Protein AF-A0ABD5DX19-F1 (afdb_monomer_lite)

InterPro domains:
  IPR003317 Cytochrome ubiquinol oxidase subunit 2 [PF02322] (3-77)
  IPR003317 Cytochrome ubiquinol oxidase subunit 2 [PTHR43141] (5-77)

Organism: Acinetobacter baumannii (NCBI:txid470)

Secondary structure (DSSP, 8-state):
-HHHHHHHHHHHHT-TT-SSHHHHHHHHHHHHHHHHHHHHHTTEEETTTEETTTSPPPHHHHHHHHHHHHHHHHHHH-

Foldseek 3Di:
DLVVLVVVLVVVVVPPPDPPPNVVSVVVNVVVVVVVVVVVCPQPVDPPDHGPVNPDDDPVVVVVVVVVCVVVVVVVPD

Sequence (78 aa):
LVILVSGWLWRTLHQRDRHVSPFTLTLGLVFLGFSGLGISIWPHIIPPAITLWQAAAPPQSQGFMLVGALLIIPVILG

pLDDT: mean 77.07, std 12.23, range [54.47, 94.94]

Radius of gyration: 17.98 Å; chains: 1; bounding box: 48×17×41 Å

Structure (mmCIF, N/CA/C/O backbone):
data_AF-A0ABD5DX19-F1
#
_entry.id   AF-A0ABD5DX19-F1
#
loop_
_atom_site.group_PDB
_atom_site.id
_atom_site.type_symbol
_atom_site.label_atom_id
_atom_site.label_alt_id
_atom_site.label_comp_id
_atom_site.label_asym_id
_atom_site.label_entity_id
_atom_site.label_seq_id
_atom_site.pdbx_PDB_ins_code
_atom_site.Cartn_x
_atom_site.Cartn_y
_atom_site.Cartn_z
_atom_site.occupancy
_atom_site.B_iso_or_equiv
_atom_site.auth_seq_id
_atom_site.auth_comp_id
_atom_site.auth_asym_id
_atom_site.auth_atom_id
_atom_site.pdbx_PDB_model_num
ATOM 1 N N . LEU A 1 1 ? 11.126 -11.775 2.541 1.00 59.69 1 LEU A N 1
ATOM 2 C CA . LEU A 1 1 ? 10.507 -11.444 1.235 1.00 59.69 1 LEU A CA 1
ATOM 3 C C . LEU A 1 1 ? 11.110 -10.175 0.620 1.00 59.69 1 LEU A C 1
ATOM 5 O O . LEU A 1 1 ? 11.724 -10.280 -0.429 1.00 59.69 1 LEU A O 1
ATOM 9 N N . VAL A 1 2 ? 11.044 -9.018 1.297 1.00 59.22 2 VAL A N 1
ATOM 10 C CA . VAL A 1 2 ? 11.621 -7.738 0.816 1.00 59.22 2 VAL A CA 1
ATOM 11 C C . VAL A 1 2 ? 13.113 -7.836 0.489 1.00 59.22 2 VAL A C 1
ATOM 13 O O . VAL A 1 2 ? 13.526 -7.474 -0.603 1.00 59.22 2 VAL A O 1
ATOM 16 N N . ILE A 1 3 ? 13.908 -8.437 1.377 1.00 64.06 3 ILE A N 1
ATOM 17 C CA . ILE A 1 3 ? 15.356 -8.617 1.170 1.00 64.06 3 ILE A CA 1
ATOM 18 C C . ILE A 1 3 ? 15.661 -9.523 -0.039 1.00 64.06 3 ILE A C 1
ATOM 20 O O . ILE A 1 3 ? 16.622 -9.283 -0.765 1.00 64.06 3 ILE A O 1
ATOM 24 N N . LEU A 1 4 ? 14.819 -10.531 -0.299 1.00 66.50 4 LEU A N 1
ATOM 25 C CA . LEU A 1 4 ? 14.978 -11.429 -1.449 1.00 66.50 4 LEU A CA 1
ATOM 26 C C . LEU A 1 4 ? 14.685 -10.705 -2.769 1.00 66.50 4 LEU A C 1
ATOM 28 O O . LEU A 1 4 ? 15.439 -10.869 -3.724 1.00 66.50 4 LEU A O 1
ATOM 32 N N . VAL 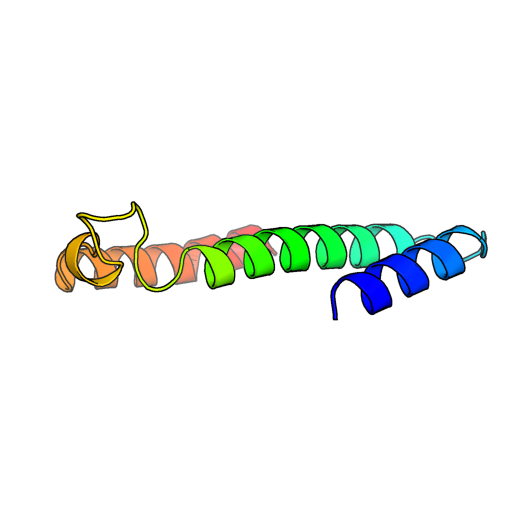A 1 5 ? 13.644 -9.865 -2.802 1.00 61.44 5 VAL A N 1
ATOM 33 C CA . VAL A 1 5 ? 13.285 -9.044 -3.971 1.00 61.44 5 VAL A CA 1
ATOM 34 C C . VAL A 1 5 ? 14.336 -7.962 -4.227 1.00 61.44 5 VAL A C 1
ATOM 36 O O . VAL A 1 5 ? 14.768 -7.804 -5.367 1.00 61.44 5 VAL A O 1
ATOM 39 N N . SER A 1 6 ? 14.838 -7.296 -3.183 1.00 62.31 6 SER A N 1
ATOM 40 C CA . SER A 1 6 ? 15.942 -6.333 -3.304 1.00 62.31 6 SER A CA 1
ATOM 41 C C . SER A 1 6 ? 17.237 -6.986 -3.806 1.00 62.31 6 SER A C 1
ATOM 43 O O . SER A 1 6 ? 17.918 -6.422 -4.662 1.00 62.31 6 SER A O 1
ATOM 45 N N . GLY A 1 7 ? 17.565 -8.197 -3.341 1.00 66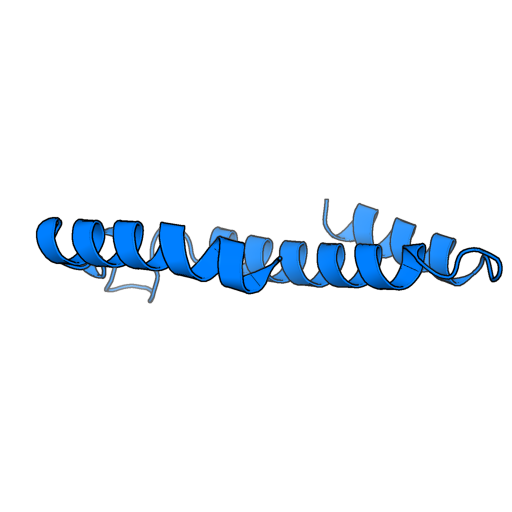.94 7 GLY A N 1
ATOM 46 C CA . GLY A 1 7 ? 18.728 -8.953 -3.826 1.00 66.94 7 GLY A CA 1
ATOM 47 C C . GLY A 1 7 ? 18.586 -9.423 -5.281 1.00 66.94 7 GLY A C 1
ATOM 48 O O . GLY A 1 7 ? 19.559 -9.419 -6.038 1.00 66.94 7 GLY A O 1
ATOM 49 N N . TRP A 1 8 ? 17.371 -9.782 -5.702 1.00 62.34 8 TRP A N 1
ATOM 50 C CA . TRP A 1 8 ? 17.057 -10.119 -7.095 1.00 62.34 8 TRP A CA 1
ATOM 51 C C . TRP A 1 8 ? 17.105 -8.900 -8.026 1.00 62.34 8 TRP A C 1
ATOM 53 O O . TRP A 1 8 ? 17.639 -8.999 -9.132 1.00 62.34 8 TRP A O 1
ATOM 63 N N . LEU A 1 9 ? 16.625 -7.738 -7.572 1.00 62.41 9 LEU A N 1
ATOM 64 C CA . LEU A 1 9 ? 16.738 -6.467 -8.294 1.00 62.41 9 LEU A CA 1
ATOM 65 C C . LEU A 1 9 ? 18.209 -6.102 -8.534 1.00 62.41 9 LEU A C 1
ATOM 67 O O . LEU A 1 9 ? 18.588 -5.797 -9.664 1.00 62.41 9 LEU A O 1
ATOM 71 N N . TRP A 1 10 ? 19.048 -6.215 -7.498 1.00 62.28 10 TRP A N 1
ATOM 72 C CA . TRP A 1 10 ? 20.483 -5.927 -7.590 1.00 62.28 10 TRP A CA 1
ATOM 73 C C . TRP A 1 10 ? 21.190 -6.824 -8.616 1.00 62.28 10 TRP A C 1
ATOM 75 O O . TRP A 1 10 ? 21.990 -6.343 -9.418 1.00 62.28 10 TRP A O 1
ATOM 85 N N . ARG A 1 11 ? 20.869 -8.126 -8.644 1.00 64.56 11 ARG A N 1
ATOM 86 C CA . ARG A 1 11 ? 21.410 -9.057 -9.650 1.00 64.56 11 ARG A CA 1
ATOM 87 C C . ARG A 1 11 ? 20.919 -8.761 -11.065 1.00 64.56 11 ARG A C 1
ATOM 89 O O . ARG A 1 11 ? 21.697 -8.888 -12.005 1.00 64.56 11 ARG A O 1
ATOM 96 N N . THR A 1 12 ? 19.659 -8.363 -11.221 1.00 59.91 12 THR A N 1
ATOM 97 C CA . THR A 1 12 ? 19.071 -8.120 -12.548 1.00 59.91 12 THR A CA 1
ATOM 98 C C . THR A 1 12 ? 19.553 -6.802 -13.156 1.00 59.91 12 THR A C 1
ATOM 100 O O . THR A 1 12 ? 19.789 -6.740 -14.356 1.00 59.91 12 THR A O 1
ATOM 103 N N . LEU A 1 13 ? 19.807 -5.775 -12.336 1.00 58.62 13 LEU A N 1
ATOM 104 C CA . LEU A 1 13 ? 20.428 -4.515 -12.772 1.00 58.62 13 LEU A CA 1
ATOM 105 C C . LEU A 1 13 ? 21.853 -4.697 -13.321 1.00 58.62 13 LEU A C 1
ATOM 107 O O . LEU A 1 13 ? 22.320 -3.875 -14.106 1.00 58.62 13 LEU A O 1
ATOM 111 N N . HIS A 1 14 ? 22.544 -5.772 -12.933 1.00 62.25 14 HIS A N 1
ATOM 112 C CA . HIS A 1 14 ? 23.885 -6.085 -13.425 1.00 62.25 14 HIS A CA 1
ATOM 113 C C . HIS A 1 14 ? 23.880 -6.777 -14.804 1.00 62.25 14 HIS A C 1
ATOM 115 O O . HIS A 1 14 ? 24.924 -6.866 -15.447 1.00 62.25 14 HIS A O 1
ATOM 121 N N . GLN A 1 15 ? 22.722 -7.245 -15.290 1.00 59.25 15 GLN A N 1
ATOM 122 C CA . GLN A 1 15 ? 22.569 -7.862 -16.611 1.00 59.25 15 GLN A CA 1
ATOM 123 C C . GLN A 1 15 ? 21.939 -6.848 -17.577 1.00 59.25 15 GLN A C 1
ATOM 125 O O . GLN A 1 15 ? 20.736 -6.600 -17.563 1.00 59.25 15 GLN A O 1
ATOM 130 N N . ARG A 1 16 ? 22.789 -6.233 -18.406 1.00 55.72 16 ARG A N 1
ATOM 131 C CA . ARG A 1 16 ? 22.490 -5.071 -19.265 1.00 55.72 16 ARG A CA 1
ATOM 132 C C . ARG A 1 16 ? 21.511 -5.330 -20.428 1.00 55.72 16 ARG A C 1
ATOM 134 O O . ARG A 1 16 ? 21.076 -4.367 -21.047 1.00 55.72 16 ARG A O 1
ATOM 141 N N . ASP A 1 17 ? 21.131 -6.582 -20.692 1.00 56.97 17 ASP A N 1
ATOM 142 C CA . ASP A 1 17 ? 20.465 -6.996 -21.943 1.00 56.97 17 ASP A CA 1
ATOM 143 C C . ASP A 1 17 ? 18.938 -7.163 -21.865 1.00 56.97 17 ASP A C 1
ATOM 145 O O . ASP A 1 17 ? 18.321 -7.761 -22.747 1.00 56.97 17 ASP A O 1
ATOM 149 N N . ARG A 1 18 ? 18.278 -6.668 -20.810 1.00 54.47 18 ARG A N 1
ATOM 150 C CA . ARG A 1 18 ? 16.834 -6.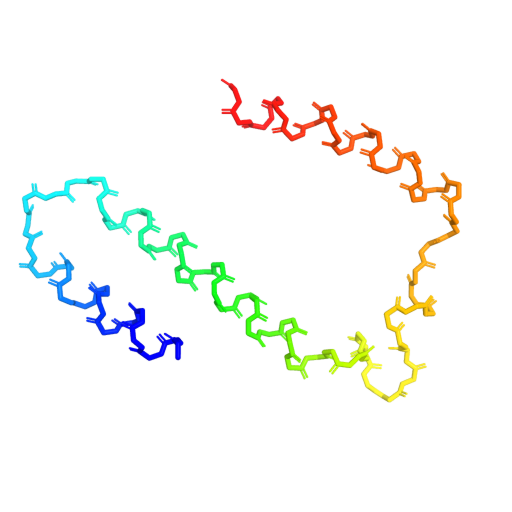887 -20.632 1.00 54.47 18 ARG A CA 1
ATOM 151 C C . ARG A 1 18 ? 16.112 -5.583 -20.281 1.00 54.47 18 ARG A C 1
ATOM 153 O O . ARG A 1 18 ? 15.895 -5.252 -19.121 1.00 54.47 18 ARG A O 1
ATOM 160 N N . HIS A 1 19 ? 15.721 -4.833 -21.313 1.00 57.53 19 HIS A N 1
ATOM 161 C CA . HIS A 1 19 ? 15.120 -3.494 -21.198 1.00 57.53 19 HIS A CA 1
ATOM 162 C C . HIS A 1 19 ? 13.783 -3.442 -20.429 1.00 57.53 19 HIS A C 1
ATOM 164 O O . HIS A 1 19 ? 13.478 -2.422 -19.819 1.00 57.53 19 HIS A O 1
ATOM 170 N N . VAL A 1 20 ? 13.006 -4.533 -20.391 1.00 59.88 20 VAL A N 1
ATOM 171 C CA . VAL A 1 20 ? 11.692 -4.579 -19.705 1.00 59.88 20 VAL A CA 1
ATOM 172 C C . VAL A 1 20 ? 11.814 -4.964 -18.221 1.00 59.88 20 VAL A C 1
ATOM 174 O O . VAL A 1 20 ? 11.013 -4.536 -17.393 1.00 59.88 20 VAL A O 1
ATOM 177 N N . SER A 1 21 ? 12.846 -5.727 -17.838 1.00 63.44 21 SER A N 1
ATOM 178 C CA . SER A 1 21 ? 12.979 -6.227 -16.462 1.00 63.44 21 SER A CA 1
ATOM 179 C C . SER A 1 21 ? 13.206 -5.173 -15.370 1.00 63.44 21 SER A C 1
ATOM 181 O O . SER A 1 21 ? 12.626 -5.351 -14.299 1.00 63.44 21 SER A O 1
ATOM 183 N N . PRO A 1 22 ? 13.989 -4.088 -15.552 1.00 67.38 22 PRO A N 1
ATOM 184 C CA . PRO A 1 22 ? 14.207 -3.135 -14.463 1.00 67.38 22 PRO A CA 1
ATOM 185 C C . PRO A 1 22 ? 12.935 -2.351 -14.099 1.00 67.38 22 PRO A C 1
ATOM 187 O O . PRO A 1 22 ? 12.729 -2.053 -12.922 1.00 67.38 22 PRO A O 1
ATOM 190 N N . PHE A 1 23 ? 12.048 -2.071 -15.062 1.00 77.25 23 PHE A N 1
ATOM 191 C CA . PHE A 1 23 ? 10.785 -1.369 -14.805 1.00 77.25 23 PHE A CA 1
ATOM 192 C C . PHE A 1 23 ? 9.825 -2.222 -13.970 1.00 77.25 23 PHE A C 1
ATOM 194 O O . PHE A 1 23 ? 9.379 -1.792 -12.906 1.00 77.25 23 PHE A O 1
ATOM 201 N N . THR A 1 24 ? 9.572 -3.466 -14.391 1.00 78.19 24 THR A N 1
ATOM 202 C CA . THR A 1 24 ? 8.690 -4.386 -13.657 1.00 78.19 24 THR A CA 1
ATOM 203 C C . THR A 1 24 ? 9.232 -4.707 -12.264 1.00 78.19 24 THR A C 1
ATOM 205 O O . THR A 1 24 ? 8.460 -4.791 -11.311 1.00 78.19 24 THR A O 1
ATOM 208 N N . LEU A 1 25 ? 10.554 -4.842 -12.110 1.00 72.19 25 LEU A N 1
ATOM 209 C CA . LEU A 1 25 ? 11.154 -5.080 -10.797 1.00 72.19 25 LEU A CA 1
ATOM 210 C C . LEU A 1 25 ? 11.068 -3.852 -9.877 1.00 72.19 25 LEU A C 1
ATOM 212 O O . LEU A 1 25 ? 10.842 -4.020 -8.682 1.00 72.19 25 LEU A O 1
ATOM 216 N N . THR A 1 26 ? 11.196 -2.633 -10.409 1.00 78.75 26 THR A N 1
ATOM 217 C CA . THR A 1 26 ? 10.993 -1.400 -9.625 1.00 78.75 26 THR A CA 1
ATOM 218 C C . THR A 1 26 ? 9.530 -1.254 -9.206 1.00 78.75 26 THR A C 1
ATOM 220 O O . THR A 1 26 ? 9.260 -0.966 -8.042 1.00 78.75 26 THR A O 1
ATOM 223 N N . LEU A 1 27 ? 8.583 -1.539 -10.108 1.00 84.50 27 LEU A N 1
ATOM 224 C CA . LEU A 1 27 ? 7.153 -1.586 -9.785 1.00 84.50 27 LEU A CA 1
ATOM 225 C C . LEU A 1 27 ? 6.866 -2.614 -8.679 1.00 84.50 27 LEU A C 1
ATOM 227 O O . LEU A 1 27 ? 6.171 -2.306 -7.713 1.00 84.50 27 LEU A O 1
ATOM 231 N N . GLY A 1 28 ? 7.463 -3.805 -8.778 1.00 82.00 28 GLY A N 1
ATOM 232 C CA . GLY A 1 28 ? 7.386 -4.839 -7.747 1.00 82.00 28 GLY A CA 1
ATOM 233 C C . GLY A 1 28 ? 7.989 -4.398 -6.411 1.00 82.00 28 GLY A C 1
ATOM 234 O O . GLY A 1 28 ? 7.406 -4.670 -5.364 1.00 82.00 28 GLY A O 1
ATOM 235 N N . LEU A 1 29 ? 9.116 -3.680 -6.423 1.00 80.56 29 LEU A N 1
ATOM 236 C CA . LEU A 1 29 ? 9.753 -3.161 -5.211 1.00 80.56 29 LEU A CA 1
ATOM 237 C C . LEU A 1 29 ? 8.882 -2.104 -4.520 1.00 80.56 29 LEU A C 1
ATOM 239 O O . LEU A 1 29 ? 8.683 -2.177 -3.308 1.00 80.56 29 LEU A O 1
ATOM 243 N N . VAL A 1 30 ? 8.334 -1.155 -5.285 1.00 86.19 30 VAL A N 1
ATOM 244 C CA . VAL A 1 30 ? 7.412 -0.128 -4.776 1.00 86.19 30 VAL A CA 1
ATOM 245 C C . VAL A 1 30 ? 6.165 -0.788 -4.197 1.00 86.19 30 VAL A C 1
ATOM 247 O O . VAL A 1 30 ? 5.815 -0.526 -3.047 1.00 86.19 30 VAL A O 1
ATOM 250 N N . PHE A 1 31 ? 5.542 -1.702 -4.944 1.00 85.81 31 PHE A N 1
ATOM 251 C CA . PHE A 1 31 ? 4.377 -2.458 -4.486 1.00 85.81 31 PHE A CA 1
ATOM 252 C C . PHE A 1 31 ? 4.650 -3.194 -3.167 1.00 85.81 31 PHE A C 1
ATOM 254 O O . PHE A 1 31 ? 3.834 -3.161 -2.242 1.00 85.81 31 PHE A O 1
ATOM 261 N N . LEU A 1 32 ? 5.820 -3.822 -3.050 1.00 82.06 32 LEU A N 1
ATOM 262 C CA . LEU A 1 32 ? 6.210 -4.563 -1.858 1.00 82.06 32 LEU A CA 1
ATOM 263 C C . LEU A 1 32 ? 6.506 -3.644 -0.665 1.00 82.06 32 LEU A C 1
ATOM 265 O O . LEU A 1 32 ? 6.154 -3.985 0.463 1.00 82.06 32 LEU A O 1
ATOM 269 N N . GLY A 1 33 ? 7.106 -2.476 -0.907 1.00 82.81 33 GLY A N 1
ATOM 270 C CA . GLY A 1 33 ? 7.314 -1.442 0.108 1.00 82.81 33 GLY A CA 1
ATOM 271 C C . GLY A 1 33 ? 5.991 -0.912 0.663 1.00 82.81 33 GLY A C 1
ATOM 272 O O . GLY A 1 33 ? 5.791 -0.914 1.877 1.00 82.81 33 GLY A O 1
ATOM 273 N N . PHE A 1 34 ? 5.049 -0.556 -0.215 1.00 84.56 34 PHE A N 1
ATOM 274 C CA . PHE A 1 34 ? 3.703 -0.130 0.185 1.00 84.56 34 PHE A CA 1
ATOM 275 C C . PHE A 1 34 ? 2.933 -1.230 0.923 1.00 84.56 34 PHE A C 1
ATOM 277 O O . PHE A 1 34 ? 2.305 -0.962 1.946 1.00 84.56 34 PHE A O 1
ATOM 284 N N . SER A 1 35 ? 3.023 -2.476 0.458 1.00 84.94 35 SER A N 1
ATOM 285 C CA . SER A 1 35 ? 2.392 -3.617 1.133 1.00 84.94 35 SER A CA 1
ATOM 286 C C . SER A 1 35 ? 2.981 -3.853 2.527 1.00 84.94 35 SER A C 1
ATOM 288 O O . SER A 1 35 ? 2.240 -4.086 3.478 1.00 84.94 35 SER A O 1
ATOM 290 N N . GLY A 1 36 ? 4.307 -3.746 2.674 1.00 82.94 36 GLY A N 1
ATOM 291 C CA . GLY A 1 36 ? 4.988 -3.856 3.965 1.00 82.94 36 GLY A CA 1
ATOM 292 C C . GLY A 1 36 ? 4.559 -2.770 4.956 1.00 82.94 36 GLY A C 1
ATOM 293 O O . GLY A 1 36 ? 4.304 -3.077 6.119 1.00 82.94 36 GLY A O 1
ATOM 294 N N . LEU A 1 37 ? 4.400 -1.527 4.488 1.00 84.25 37 LEU A N 1
ATOM 295 C CA . LEU A 1 37 ? 3.843 -0.436 5.296 1.00 84.25 37 LEU A CA 1
ATOM 296 C C . LEU A 1 37 ? 2.393 -0.718 5.705 1.00 84.25 37 LEU A C 1
ATOM 298 O O . LEU A 1 37 ? 2.055 -0.582 6.878 1.00 84.25 37 LEU A O 1
ATOM 302 N N . GLY A 1 38 ? 1.557 -1.173 4.769 1.00 81.06 38 GLY A N 1
ATOM 303 C CA . GLY A 1 38 ? 0.165 -1.529 5.049 1.00 81.06 38 GLY A CA 1
ATOM 304 C C . GLY A 1 38 ? 0.037 -2.616 6.119 1.00 81.06 38 GLY A C 1
ATOM 305 O O . GLY A 1 38 ? -0.744 -2.467 7.055 1.00 81.06 38 GLY A O 1
ATOM 306 N N . ILE A 1 39 ? 0.851 -3.674 6.032 1.00 80.38 39 ILE A N 1
ATOM 307 C CA . ILE A 1 39 ? 0.882 -4.756 7.029 1.00 80.38 39 ILE A CA 1
ATOM 308 C C . ILE A 1 39 ? 1.380 -4.249 8.387 1.00 80.38 39 ILE A C 1
ATOM 310 O O . ILE A 1 39 ? 0.854 -4.666 9.413 1.00 80.38 39 ILE A O 1
ATOM 314 N N . SER A 1 40 ? 2.360 -3.339 8.416 1.00 78.75 40 SER A N 1
ATOM 315 C CA . SER A 1 40 ? 2.875 -2.791 9.677 1.00 78.75 40 SER A CA 1
ATOM 316 C C . SER A 1 40 ? 1.854 -1.927 10.422 1.00 78.75 40 SER A C 1
ATOM 318 O O . SER A 1 40 ? 1.951 -1.796 11.639 1.00 78.75 40 SER A O 1
ATOM 320 N N . ILE A 1 41 ? 0.929 -1.300 9.695 1.00 77.12 41 ILE A N 1
ATOM 321 C CA . ILE A 1 41 ? -0.095 -0.402 10.243 1.00 77.12 41 ILE A CA 1
ATOM 322 C C . ILE A 1 41 ? -1.371 -1.196 10.578 1.00 77.12 41 ILE A C 1
ATOM 324 O O . ILE A 1 41 ? -2.155 -0.816 11.441 1.00 77.12 41 ILE A O 1
ATOM 328 N N . TRP A 1 42 ? -1.576 -2.357 9.959 1.00 70.88 42 TRP A N 1
ATOM 329 C CA . TRP A 1 42 ? -2.704 -3.232 10.259 1.00 70.88 42 TRP A CA 1
ATOM 330 C C . TRP A 1 42 ? -2.692 -3.695 11.734 1.00 70.88 42 TRP A C 1
ATOM 332 O O . TRP A 1 42 ? -1.651 -4.139 12.217 1.00 70.88 42 TRP A O 1
A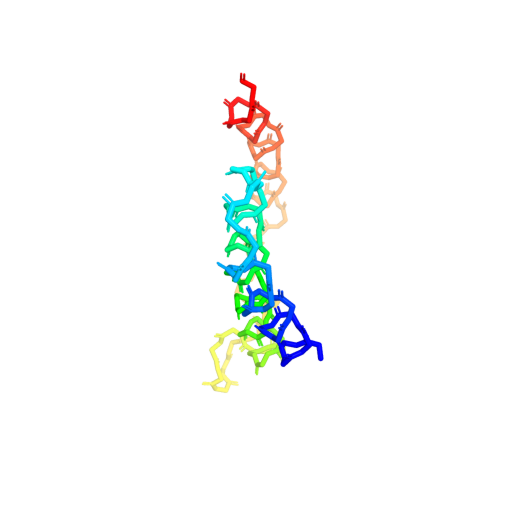TOM 342 N N . PRO A 1 43 ? -3.815 -3.636 12.484 1.00 71.56 43 PRO A N 1
ATOM 343 C CA . PRO A 1 43 ? -5.189 -3.328 12.060 1.00 71.56 43 PRO A CA 1
ATOM 344 C C . PRO A 1 43 ? -5.619 -1.850 12.225 1.00 71.56 43 PRO A C 1
ATOM 346 O O . PRO A 1 43 ? -6.782 -1.516 11.969 1.00 71.56 43 PRO A O 1
ATOM 349 N N . HIS A 1 44 ? -4.721 -0.961 12.657 1.00 78.25 44 HIS A N 1
ATOM 350 C CA . HIS A 1 44 ? -5.020 0.437 12.992 1.00 78.25 44 HIS A CA 1
ATOM 351 C C . HIS A 1 44 ? -4.466 1.399 11.949 1.00 78.25 44 HIS A C 1
ATOM 353 O O . HIS A 1 44 ? -3.271 1.641 11.926 1.00 78.25 44 HIS A O 1
ATOM 359 N N . ILE A 1 45 ? -5.322 2.040 11.153 1.00 73.88 45 ILE A N 1
ATOM 360 C CA . ILE A 1 45 ? -4.856 3.015 10.154 1.00 73.88 45 ILE A CA 1
ATOM 361 C C . ILE A 1 45 ? -4.155 4.227 10.797 1.00 73.88 45 ILE A C 1
ATOM 363 O O . ILE A 1 45 ? -3.225 4.778 10.214 1.00 73.88 45 ILE A O 1
ATOM 367 N N . ILE A 1 46 ? -4.570 4.605 12.016 1.00 74.00 46 ILE A N 1
ATOM 368 C CA . ILE A 1 46 ? -3.928 5.616 12.868 1.00 74.00 46 ILE A CA 1
ATOM 369 C C . ILE A 1 46 ? -3.927 5.085 14.317 1.00 74.00 46 ILE A C 1
ATOM 371 O O . ILE A 1 46 ? -4.966 5.136 14.991 1.00 74.00 46 ILE A O 1
ATOM 375 N N . PRO A 1 47 ? -2.798 4.555 14.825 1.00 64.12 47 PRO A N 1
ATOM 376 C CA . PRO A 1 47 ? -2.694 4.118 16.216 1.00 64.12 47 PRO A CA 1
ATOM 377 C C . PRO A 1 47 ? -2.830 5.312 17.177 1.00 64.12 47 PRO A C 1
ATOM 379 O O . PRO A 1 47 ? -2.250 6.363 16.899 1.00 64.12 47 PRO A O 1
ATOM 382 N N . PRO A 1 48 ? -3.534 5.193 18.320 1.00 6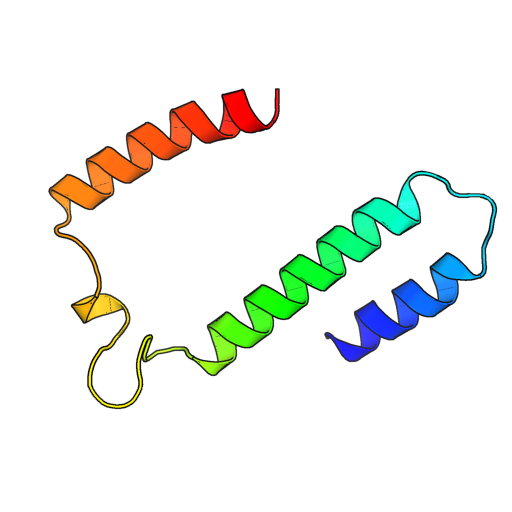7.06 48 PRO A N 1
ATOM 383 C CA . PRO A 1 48 ? -4.245 4.027 18.862 1.00 67.06 48 PRO A CA 1
ATOM 384 C C . PRO A 1 48 ? -5.771 4.043 18.620 1.00 67.06 48 PRO A C 1
ATOM 386 O O . PRO A 1 48 ? -6.468 3.152 19.091 1.00 67.06 48 PRO A O 1
ATOM 389 N N . ALA A 1 49 ? -6.310 5.074 17.962 1.00 63.62 49 ALA A N 1
ATOM 390 C CA . ALA A 1 49 ? -7.727 5.423 18.089 1.00 63.62 49 ALA A CA 1
ATOM 391 C C . ALA A 1 49 ? -8.626 4.945 16.939 1.00 63.62 49 ALA A C 1
ATOM 393 O O . ALA A 1 49 ? -9.834 4.841 17.139 1.00 63.62 49 ALA A O 1
ATOM 394 N N . ILE A 1 50 ? -8.077 4.685 15.745 1.00 71.19 50 ILE A N 1
ATOM 395 C CA . ILE A 1 50 ? -8.901 4.410 14.559 1.00 71.19 50 ILE A CA 1
ATOM 396 C C . ILE A 1 50 ? -8.461 3.113 13.883 1.00 71.19 50 ILE A C 1
ATOM 398 O O . ILE A 1 50 ? -7.378 3.009 13.297 1.00 71.19 50 ILE A O 1
ATOM 402 N N . THR A 1 51 ? -9.340 2.118 13.948 1.00 82.38 51 THR A N 1
ATOM 403 C CA . THR A 1 51 ? -9.211 0.866 13.192 1.00 82.38 51 THR A CA 1
ATOM 404 C C . THR A 1 51 ? -9.615 1.061 11.732 1.00 82.38 51 THR A C 1
ATOM 406 O O . THR A 1 51 ? -10.392 1.960 11.403 1.00 82.38 51 THR A O 1
ATOM 409 N N . LEU A 1 52 ? -9.140 0.181 10.845 1.00 77.56 52 LEU A N 1
ATOM 410 C CA . LEU A 1 52 ? -9.556 0.164 9.433 1.00 77.56 52 LEU A CA 1
ATOM 411 C C . LEU A 1 52 ? -11.083 0.161 9.257 1.00 77.56 52 LEU A C 1
ATOM 413 O O . LEU A 1 52 ? -11.606 0.809 8.359 1.00 77.56 52 LEU A O 1
ATOM 417 N N . TRP A 1 53 ? -11.794 -0.530 10.146 1.00 78.31 53 TRP A N 1
ATOM 418 C CA . TRP A 1 53 ? -13.251 -0.649 10.120 1.00 78.31 53 TRP A CA 1
ATOM 419 C C . TRP A 1 53 ? -13.966 0.628 10.558 1.00 78.31 53 TRP A C 1
ATOM 421 O O . TRP A 1 53 ? -15.022 0.946 10.027 1.00 78.31 53 TRP A O 1
ATOM 431 N N . GLN A 1 54 ? -13.390 1.376 11.499 1.00 78.50 54 GLN A N 1
ATOM 432 C CA . GLN A 1 54 ? -13.942 2.660 11.942 1.00 78.50 54 GLN A CA 1
ATOM 433 C C . GLN A 1 54 ? -13.677 3.781 10.935 1.00 78.50 54 GLN A C 1
ATOM 435 O O . GLN A 1 54 ? -14.488 4.691 10.809 1.00 78.50 54 GLN A O 1
ATOM 440 N N . ALA A 1 55 ? -12.562 3.706 10.204 1.00 80.69 55 ALA A N 1
ATOM 441 C CA . ALA A 1 55 ? -12.269 4.614 9.096 1.00 80.69 55 ALA A CA 1
ATOM 442 C C . ALA A 1 55 ? -13.050 4.276 7.812 1.00 80.69 55 ALA A C 1
ATOM 444 O O . ALA A 1 55 ? -12.989 5.026 6.837 1.00 80.69 55 ALA A O 1
ATOM 445 N N . ALA A 1 56 ? -13.750 3.141 7.778 1.00 83.81 56 ALA A N 1
ATOM 446 C CA . ALA A 1 56 ? -14.445 2.670 6.596 1.00 83.81 56 ALA A CA 1
ATOM 447 C C . ALA A 1 56 ? -15.682 3.538 6.303 1.00 83.81 56 ALA A C 1
ATOM 449 O O . ALA A 1 56 ? -16.515 3.785 7.173 1.00 83.81 56 ALA A O 1
ATOM 450 N N . ALA A 1 57 ? -15.828 3.973 5.048 1.00 85.06 57 ALA A N 1
ATOM 451 C CA . ALA A 1 57 ? -17.021 4.691 4.603 1.00 85.06 57 ALA A CA 1
ATOM 452 C C . ALA A 1 57 ? -18.288 3.811 4.711 1.00 85.06 57 ALA A C 1
ATOM 454 O O . ALA A 1 57 ? -18.171 2.583 4.690 1.00 85.06 57 ALA A O 1
ATOM 455 N N . PRO A 1 58 ? -19.501 4.395 4.759 1.00 89.19 58 PRO A N 1
ATOM 456 C CA . PRO A 1 58 ? -20.744 3.628 4.755 1.00 89.19 58 PRO A CA 1
ATOM 457 C C . PRO A 1 58 ? -20.832 2.650 3.564 1.00 89.19 58 PRO A C 1
ATOM 459 O O . PRO A 1 58 ? -20.380 2.999 2.467 1.00 89.19 58 PRO A O 1
ATOM 462 N N . PRO A 1 59 ? -21.460 1.465 3.718 1.00 87.88 59 PRO A N 1
ATOM 463 C CA . PRO A 1 59 ? -21.488 0.427 2.678 1.00 87.88 59 PRO A CA 1
ATOM 464 C C . PRO A 1 59 ? -22.035 0.894 1.321 1.00 87.88 59 PRO A C 1
ATOM 466 O O . PRO A 1 59 ? -21.565 0.458 0.275 1.00 87.88 59 PRO A O 1
ATOM 469 N N . GLN A 1 60 ? -23.002 1.815 1.324 1.00 88.38 60 GLN A N 1
ATOM 470 C CA . GLN A 1 60 ? -23.594 2.380 0.104 1.00 88.38 60 GLN A CA 1
ATOM 471 C C . GLN A 1 60 ? -22.579 3.224 -0.683 1.00 88.38 60 GLN A C 1
ATOM 473 O O . GLN A 1 60 ? -22.441 3.058 -1.895 1.00 88.38 60 GLN A O 1
ATOM 478 N N . SER A 1 61 ? -21.813 4.076 0.007 1.00 90.94 61 SER A N 1
ATOM 479 C CA . SER A 1 61 ? -20.746 4.877 -0.604 1.00 90.94 61 SER A CA 1
ATOM 480 C C . SER A 1 61 ? -19.580 4.006 -1.072 1.00 90.94 61 SER A C 1
ATOM 482 O O . SER A 1 61 ? -19.016 4.261 -2.134 1.00 90.94 61 SER A O 1
ATOM 484 N N . GLN A 1 62 ? -19.242 2.948 -0.325 1.00 90.44 62 GLN A N 1
ATOM 485 C CA . GLN A 1 62 ? -18.245 1.964 -0.760 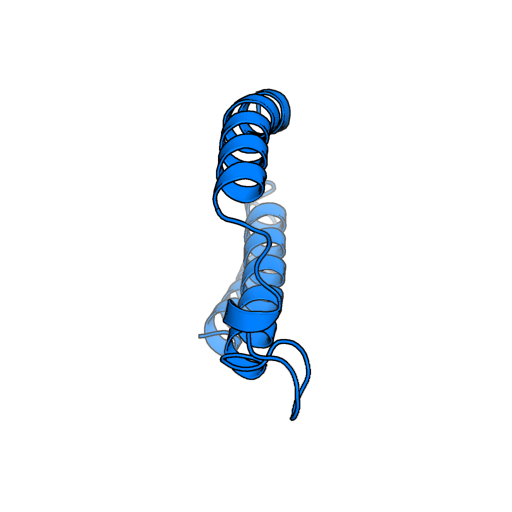1.00 90.44 62 GLN A CA 1
ATOM 486 C C . GLN A 1 62 ? -18.686 1.230 -2.028 1.00 90.44 62 GLN A C 1
ATOM 488 O O . GLN A 1 62 ? -17.885 1.076 -2.943 1.00 90.44 62 GLN A O 1
ATOM 493 N N . GLY A 1 63 ? -19.959 0.832 -2.114 1.00 90.75 63 GLY A N 1
ATOM 494 C CA . GLY A 1 63 ? -20.526 0.215 -3.312 1.00 90.75 63 GLY A CA 1
ATOM 495 C C . GLY A 1 63 ? -20.413 1.123 -4.539 1.00 90.75 63 GLY A C 1
ATOM 496 O O . GLY A 1 63 ? -19.942 0.681 -5.584 1.00 90.75 63 GLY A O 1
ATOM 497 N N . PHE A 1 64 ? -20.754 2.408 -4.401 1.00 92.75 64 PHE A N 1
ATOM 498 C CA . PHE A 1 64 ? -20.576 3.388 -5.478 1.00 92.75 64 PHE A CA 1
ATOM 499 C C . PHE A 1 64 ? -19.102 3.544 -5.888 1.00 92.75 64 PHE A C 1
ATOM 501 O O . PHE A 1 64 ? -18.781 3.499 -7.076 1.00 92.75 64 PHE A O 1
ATOM 508 N N . MET A 1 65 ? -18.197 3.664 -4.912 1.00 93.88 65 MET A N 1
ATOM 509 C CA . MET A 1 65 ? -16.755 3.756 -5.158 1.00 93.88 65 MET A CA 1
ATOM 510 C C . MET A 1 65 ? -16.209 2.512 -5.872 1.00 93.88 65 MET A C 1
ATOM 512 O O . MET A 1 65 ? -15.393 2.652 -6.777 1.00 93.88 65 MET A O 1
ATOM 516 N N . LEU A 1 66 ? -16.670 1.310 -5.511 1.00 92.31 66 LEU A N 1
ATOM 517 C CA . LEU A 1 66 ? -16.271 0.056 -6.157 1.00 92.31 66 LEU A CA 1
ATOM 518 C C . LEU A 1 66 ? -16.712 0.005 -7.621 1.00 92.31 66 LEU A C 1
ATOM 520 O O . LEU A 1 66 ? -15.913 -0.359 -8.481 1.00 92.31 66 LEU A O 1
ATOM 524 N N . VAL A 1 67 ? -17.952 0.405 -7.913 1.00 94.94 67 VAL A N 1
ATOM 525 C CA . VAL A 1 67 ? -18.455 0.480 -9.295 1.00 94.94 67 VAL A CA 1
ATOM 526 C C . VAL A 1 67 ? -17.655 1.506 -10.101 1.00 94.94 67 VAL A C 1
ATOM 528 O O . VAL A 1 67 ? -17.224 1.207 -11.213 1.00 94.94 67 VAL A O 1
ATOM 531 N N . GLY A 1 68 ? -17.392 2.685 -9.529 1.00 92.81 68 GLY A N 1
ATOM 532 C CA . GLY A 1 68 ? -16.546 3.701 -10.156 1.00 92.81 68 GLY A CA 1
ATOM 533 C C . GLY A 1 68 ? -15.127 3.193 -10.427 1.00 92.81 68 GLY A C 1
ATOM 534 O O . GLY A 1 68 ? -14.625 3.329 -11.540 1.00 92.81 68 GLY A O 1
ATOM 535 N N . ALA A 1 69 ? -14.497 2.541 -9.449 1.00 93.69 69 ALA A N 1
ATOM 536 C CA . ALA A 1 69 ? -13.164 1.961 -9.593 1.00 93.69 69 ALA A CA 1
ATOM 537 C C . ALA A 1 69 ? -13.122 0.868 -10.673 1.00 93.69 69 ALA A C 1
ATOM 539 O O . ALA A 1 69 ? -12.184 0.839 -11.465 1.00 93.69 69 ALA A O 1
ATOM 540 N N . LEU A 1 70 ? -14.148 0.016 -10.755 1.00 94.75 70 LEU A N 1
ATOM 541 C CA . LEU A 1 70 ? -14.234 -1.047 -11.760 1.00 94.75 70 LEU A CA 1
ATOM 542 C C . LEU A 1 70 ? -14.277 -0.501 -13.193 1.00 94.75 70 LEU A C 1
ATOM 544 O O . LEU A 1 70 ? -13.766 -1.151 -14.098 1.00 94.75 70 LEU A O 1
ATOM 548 N N . LEU A 1 71 ? -14.864 0.680 -13.400 1.00 93.94 71 LEU A N 1
ATOM 549 C CA . LEU A 1 71 ? -14.892 1.346 -14.704 1.00 93.94 71 LEU A CA 1
ATOM 550 C C . LEU A 1 71 ? -13.615 2.148 -14.977 1.00 93.94 71 LEU A C 1
ATOM 552 O O . LEU A 1 71 ? -13.126 2.158 -16.102 1.00 93.94 71 LEU A O 1
ATOM 556 N N . ILE A 1 72 ? -13.058 2.808 -13.961 1.00 94.81 72 ILE A N 1
ATOM 557 C CA . ILE A 1 72 ? -11.886 3.678 -14.119 1.00 94.81 72 ILE A CA 1
ATOM 558 C C . ILE A 1 72 ? -10.596 2.863 -14.293 1.00 94.81 72 ILE A C 1
ATOM 560 O O . ILE A 1 72 ? -9.780 3.209 -15.138 1.00 94.81 72 ILE A O 1
ATOM 564 N N . ILE A 1 73 ? -10.401 1.772 -13.545 1.00 94.19 73 ILE A N 1
ATOM 565 C CA . ILE A 1 73 ? -9.190 0.931 -13.625 1.00 94.19 73 ILE A CA 1
ATOM 566 C C . ILE A 1 73 ? -8.904 0.390 -15.042 1.00 94.19 73 ILE A C 1
ATOM 568 O O . ILE A 1 73 ? -7.749 0.457 -15.453 1.00 94.19 73 ILE A O 1
ATOM 572 N N . PRO A 1 74 ? -9.869 -0.141 -15.816 1.00 91.81 74 PRO A N 1
ATOM 573 C CA . PRO A 1 74 ? -9.590 -0.595 -17.177 1.00 91.81 74 PRO A CA 1
ATOM 574 C C . PRO A 1 74 ? -9.283 0.561 -18.138 1.00 91.81 74 PRO A C 1
ATOM 576 O O . PRO A 1 74 ? -8.451 0.381 -19.015 1.00 91.81 74 PRO A O 1
ATOM 579 N N . VAL A 1 75 ? -9.870 1.748 -17.945 1.00 94.25 75 VAL A N 1
ATOM 580 C CA . VAL A 1 75 ? -9.518 2.968 -18.711 1.00 94.25 75 VAL A CA 1
ATOM 581 C C . VAL A 1 75 ? -8.109 3.467 -18.354 1.00 94.25 75 VAL A C 1
ATOM 583 O O . VAL A 1 75 ? -7.386 3.961 -19.204 1.00 94.25 75 VAL A O 1
ATOM 586 N N . ILE A 1 76 ? -7.721 3.274 -17.091 1.00 91.88 76 ILE A N 1
ATOM 587 C CA . ILE A 1 76 ? -6.354 3.190 -16.562 1.00 91.88 76 ILE A CA 1
ATOM 588 C C . ILE A 1 76 ? -5.293 2.568 -17.484 1.00 91.88 76 ILE A C 1
ATOM 590 O O . ILE A 1 76 ? -4.235 3.109 -17.796 1.00 91.88 76 ILE A O 1
ATOM 594 N N . LEU A 1 77 ? -5.586 1.302 -17.782 1.00 87.12 77 LEU A N 1
ATOM 595 C CA . LEU A 1 77 ? -4.629 0.281 -18.183 1.00 87.12 77 LEU A CA 1
ATOM 596 C C . LEU A 1 77 ? -4.719 -0.068 -19.671 1.00 87.12 77 LEU A C 1
ATOM 598 O O . LEU A 1 77 ? -3.771 -0.659 -20.188 1.00 87.12 77 LEU A O 1
ATOM 602 N N . GLY A 1 78 ? -5.856 0.223 -20.310 1.00 78.12 78 GLY A N 1
ATOM 603 C CA . GLY A 1 78 ? -6.089 0.052 -21.746 1.00 78.12 78 GLY A CA 1
ATOM 604 C C . GLY A 1 78 ? -5.640 1.263 -22.543 1.00 78.12 78 GLY A C 1
ATOM 605 O O . GLY A 1 78 ? -5.071 1.037 -23.632 1.00 78.12 78 GLY A O 1
#